Protein AF-A0A8S3K5Y3-F1 (afdb_monomer_lite)

Foldseek 3Di:
DVVVCQQAPAKDDAPLVVVPDPDIHGNNCRVVCCVVPPSVVCCVPVVVVVVVVVVVVVVVVVVVVVVVVVVVVVVVVVVVVVVVVVVVVVVVVVVVVVVVVVVVVVVVVVVVVVVVVVVVVVVVVVVVVVVVVVVVVVVVVVVVVVVVVVVVD

Organism: NCBI:txid392030

Sequence (153 aa):
DFKQHVATACPAACLAADIMCPWTGTRGQLDNHLANCSYQNLRPILVPLITERQQLKKQVSQRIAELNQSKEETMQLKNEIEQNKIRTENSRRHFKEREMQNKTQIDQYLNKYRKFEEQLKREQNQNDQRHNEIDHLKDQKKELLAQMDKCKK

pLDDT: mean 94.14, std 6.61, range [53.5, 98.5]

Structure (mmCIF, N/CA/C/O backbone):
data_AF-A0A8S3K5Y3-F1
#
_entry.id   AF-A0A8S3K5Y3-F1
#
loop_
_atom_site.group_PDB
_atom_site.id
_atom_site.type_symbol
_atom_site.label_atom_id
_atom_site.label_alt_id
_atom_site.label_comp_id
_atom_site.label_asym_id
_atom_site.label_entity_id
_atom_site.label_seq_id
_atom_site.pdbx_PDB_ins_code
_atom_site.Cartn_x
_atom_site.Cartn_y
_atom_site.Cartn_z
_atom_site.occupancy
_atom_site.B_iso_or_equiv
_atom_site.auth_seq_id
_atom_site.auth_comp_id
_atom_site.auth_asym_id
_atom_site.auth_atom_id
_atom_site.pdbx_PDB_model_num
ATOM 1 N N . ASP A 1 1 ? -61.880 -20.446 49.464 1.00 75.44 1 ASP A N 1
ATOM 2 C CA . ASP A 1 1 ? -62.079 -19.003 49.235 1.00 75.44 1 ASP A CA 1
ATOM 3 C C . ASP A 1 1 ? -60.782 -18.398 48.703 1.00 75.44 1 ASP A C 1
ATOM 5 O O . ASP A 1 1 ? -59.733 -18.565 49.317 1.00 75.44 1 ASP A O 1
ATOM 9 N N . PHE A 1 2 ? -60.837 -17.757 47.535 1.00 76.00 2 PHE A N 1
ATOM 10 C CA . PHE A 1 2 ? -59.681 -17.155 46.865 1.00 76.00 2 PHE A CA 1
ATOM 11 C C . PHE A 1 2 ? -59.069 -16.001 47.677 1.00 76.00 2 PHE A C 1
ATOM 13 O O . PHE A 1 2 ? -57.849 -15.856 47.719 1.00 76.00 2 PHE A O 1
ATOM 20 N N . LYS A 1 3 ? -59.891 -15.225 48.399 1.00 77.62 3 LYS A N 1
ATOM 21 C CA . LYS A 1 3 ? -59.405 -14.106 49.226 1.00 77.62 3 LYS A CA 1
ATOM 22 C C . LYS A 1 3 ? -58.507 -14.580 50.366 1.00 77.62 3 LYS A C 1
ATOM 24 O O . LYS A 1 3 ? -57.506 -13.940 50.677 1.00 77.62 3 LYS A O 1
ATOM 29 N N . GLN A 1 4 ? -58.833 -15.732 50.945 1.00 76.19 4 GLN A N 1
ATOM 30 C CA . GLN A 1 4 ? -58.056 -16.321 52.028 1.00 76.19 4 GLN A CA 1
ATOM 31 C C . GLN A 1 4 ? -56.704 -16.852 51.531 1.00 76.19 4 GLN A C 1
ATOM 33 O O . GLN A 1 4 ? -55.689 -16.619 52.177 1.00 76.19 4 GLN A O 1
ATOM 38 N N . HIS A 1 5 ? -56.663 -17.460 50.338 1.00 80.75 5 HIS A N 1
ATOM 39 C CA . HIS A 1 5 ? -55.412 -17.892 49.704 1.00 80.75 5 HIS A CA 1
ATOM 40 C C . HIS A 1 5 ? -54.460 -16.717 49.431 1.00 80.75 5 HIS A C 1
ATOM 42 O O . HIS A 1 5 ? -53.276 -16.796 49.763 1.00 80.75 5 HIS A O 1
ATOM 48 N N . VAL A 1 6 ? -54.972 -15.610 48.878 1.00 77.75 6 VAL A N 1
ATOM 49 C CA . VAL A 1 6 ? -54.167 -14.402 48.629 1.00 77.75 6 VAL A CA 1
ATOM 50 C C . VAL A 1 6 ? -53.551 -13.878 49.926 1.00 77.75 6 VAL A C 1
ATOM 52 O O . VAL A 1 6 ? -52.385 -13.505 49.935 1.00 77.75 6 VAL A O 1
ATOM 55 N N . ALA A 1 7 ? -54.292 -13.892 51.034 1.00 73.50 7 ALA A N 1
ATOM 56 C CA . ALA A 1 7 ? -53.801 -13.363 52.301 1.00 73.50 7 ALA A CA 1
ATOM 57 C C . ALA A 1 7 ? -52.738 -14.251 52.976 1.00 73.50 7 ALA A C 1
ATOM 59 O O . ALA A 1 7 ? -51.780 -13.712 53.529 1.00 73.50 7 ALA A O 1
ATOM 60 N N . THR A 1 8 ? -52.883 -15.582 52.943 1.00 78.81 8 THR A N 1
ATOM 61 C CA . THR A 1 8 ? -52.105 -16.485 53.818 1.00 78.81 8 THR A CA 1
ATOM 62 C C . THR A 1 8 ? -51.188 -17.471 53.103 1.00 78.81 8 THR A C 1
ATOM 64 O O . THR A 1 8 ? -50.314 -18.043 53.747 1.00 78.81 8 THR A O 1
ATOM 67 N N . ALA A 1 9 ? -51.363 -17.684 51.799 1.00 81.38 9 ALA A N 1
ATOM 68 C CA . ALA A 1 9 ? -50.629 -18.708 51.053 1.00 81.38 9 ALA A CA 1
ATOM 69 C C . ALA A 1 9 ? -49.950 -18.176 49.786 1.00 81.38 9 ALA A C 1
ATOM 71 O O . ALA A 1 9 ? -49.050 -18.832 49.269 1.00 81.38 9 ALA A O 1
ATOM 72 N N . CYS A 1 10 ? -50.343 -16.999 49.288 1.00 87.75 10 CYS A N 1
ATOM 73 C CA . CYS A 1 10 ? -49.719 -16.409 48.110 1.00 87.75 10 CYS A CA 1
ATOM 74 C C . CYS A 1 10 ? -48.313 -15.886 48.455 1.00 87.75 10 CYS A C 1
ATOM 76 O O . CYS A 1 10 ? -48.206 -14.942 49.250 1.00 87.75 10 CYS A O 1
ATOM 78 N N . PRO A 1 11 ? -47.243 -16.452 47.867 1.00 89.75 11 PRO A N 1
ATOM 79 C CA . PRO A 1 11 ? -45.886 -15.981 48.096 1.00 89.75 11 PRO A CA 1
ATOM 80 C C . PRO A 1 11 ? -45.698 -14.575 47.519 1.00 89.75 11 PRO A C 1
ATOM 82 O O . PRO A 1 11 ? -46.222 -14.239 46.456 1.00 89.75 11 PRO A O 1
ATOM 85 N N . ALA A 1 12 ? -44.942 -13.750 48.233 1.00 90.81 12 ALA A N 1
ATOM 86 C CA . ALA A 1 12 ? -44.602 -12.389 47.864 1.00 90.81 12 ALA A CA 1
ATOM 87 C C . ALA A 1 12 ? -43.140 -12.092 48.224 1.00 90.81 12 ALA A C 1
ATOM 89 O O . ALA A 1 12 ? -42.636 -12.515 49.267 1.00 90.81 12 ALA A O 1
ATOM 90 N N . ALA A 1 13 ? -42.471 -11.331 47.362 1.00 92.56 13 ALA A N 1
ATOM 91 C CA . ALA A 1 13 ? -41.137 -10.796 47.607 1.00 92.56 13 ALA A CA 1
ATOM 92 C C . ALA A 1 13 ? -41.219 -9.293 47.888 1.00 92.56 13 ALA A C 1
ATOM 94 O O . ALA A 1 13 ? -42.158 -8.614 47.461 1.00 92.56 13 ALA A O 1
ATOM 95 N N . CYS A 1 14 ? -40.225 -8.767 48.600 1.00 93.81 14 CYS A N 1
ATOM 96 C CA . CYS A 1 14 ? -40.120 -7.330 48.801 1.00 93.81 14 CYS A CA 1
ATOM 97 C C . CYS A 1 14 ? -39.875 -6.608 47.467 1.00 93.81 14 CYS A C 1
ATOM 99 O O . CYS A 1 14 ? -39.123 -7.071 46.613 1.00 93.81 14 CYS A O 1
ATOM 101 N N . LEU A 1 15 ? -40.449 -5.414 47.322 1.00 90.56 15 LEU A N 1
ATOM 102 C CA . LEU A 1 15 ? -40.202 -4.531 46.179 1.00 90.56 15 LEU A CA 1
ATOM 103 C C . LEU A 1 15 ? -38.734 -4.079 46.062 1.00 90.56 15 LEU A C 1
ATOM 105 O O . LEU A 1 15 ? -38.305 -3.710 44.976 1.00 90.56 15 LEU A O 1
ATOM 109 N N . ALA A 1 16 ? -37.976 -4.115 47.164 1.00 92.88 16 ALA A N 1
ATOM 110 C CA . ALA A 1 16 ? -36.542 -3.831 47.207 1.00 92.88 16 ALA A CA 1
ATOM 111 C C . ALA A 1 16 ? -35.668 -5.094 47.029 1.00 92.88 16 ALA A C 1
ATOM 113 O O . ALA A 1 16 ? -34.485 -5.094 47.373 1.00 92.88 16 ALA A O 1
ATOM 114 N N . ALA A 1 17 ? -36.232 -6.201 46.530 1.00 91.75 17 ALA A N 1
ATOM 115 C CA . ALA A 1 17 ? -35.464 -7.409 46.212 1.00 91.75 17 ALA A CA 1
ATOM 116 C C . ALA A 1 17 ? -34.405 -7.161 45.117 1.00 91.75 17 ALA A C 1
ATOM 118 O O . ALA A 1 17 ? -33.361 -7.807 45.115 1.00 91.75 17 ALA A O 1
ATOM 119 N N . ASP A 1 18 ? -34.625 -6.182 44.234 1.00 89.00 18 ASP A N 1
ATOM 120 C CA . ASP A 1 18 ? -33.677 -5.737 43.202 1.00 8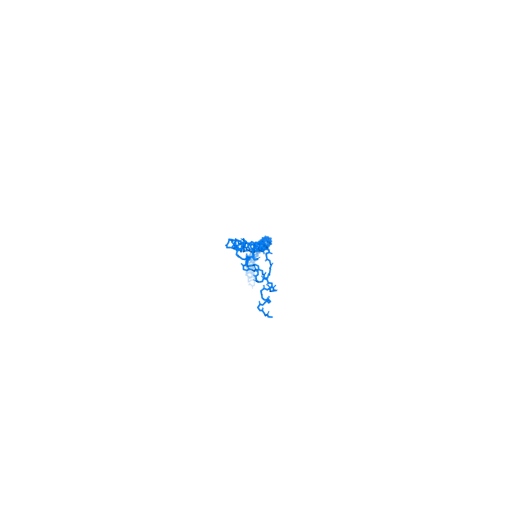9.00 18 ASP A CA 1
ATOM 121 C C . ASP A 1 18 ? -32.381 -5.138 43.773 1.00 89.00 18 ASP A C 1
ATOM 123 O O . ASP A 1 18 ? -31.330 -5.191 43.133 1.00 89.00 18 ASP A O 1
ATOM 127 N N . ILE A 1 19 ? -32.442 -4.623 45.001 1.00 92.00 19 ILE A N 1
ATOM 128 C CA . ILE A 1 19 ? -31.283 -4.182 45.784 1.00 92.00 19 ILE A CA 1
ATOM 129 C C . ILE A 1 19 ? -30.953 -5.153 46.926 1.00 92.00 19 ILE A C 1
ATOM 131 O O . ILE A 1 19 ? -30.359 -4.760 47.929 1.00 92.00 19 ILE A O 1
ATOM 135 N N . MET A 1 20 ? -31.299 -6.432 46.749 1.00 90.38 20 MET A N 1
ATOM 136 C CA . MET A 1 20 ? -30.934 -7.549 47.626 1.00 90.38 20 MET A CA 1
ATOM 137 C C . MET A 1 20 ? -31.620 -7.549 49.001 1.00 90.38 20 MET A C 1
ATOM 139 O O . MET A 1 20 ? -31.049 -8.048 49.972 1.00 90.38 20 MET A O 1
ATOM 143 N N . CYS A 1 21 ? -32.847 -7.028 49.114 1.00 94.31 21 CYS A N 1
ATOM 144 C CA . CYS A 1 21 ? -33.651 -7.274 50.312 1.00 94.31 21 CYS A CA 1
ATOM 145 C C . CYS A 1 21 ? -33.912 -8.789 50.462 1.00 94.31 21 CYS A C 1
ATOM 147 O O . CYS A 1 21 ? -34.496 -9.384 49.555 1.00 94.31 21 CYS A O 1
ATOM 149 N N . PRO A 1 22 ? -33.532 -9.424 51.588 1.00 93.94 22 PRO A N 1
ATOM 150 C CA . PRO A 1 22 ? -33.663 -10.872 51.755 1.00 93.94 22 PRO A CA 1
ATOM 151 C C . PRO A 1 22 ? -35.085 -11.312 52.132 1.00 93.94 22 PRO A C 1
ATOM 153 O O . PRO A 1 22 ? -35.328 -12.502 52.311 1.00 93.94 22 PRO A O 1
ATOM 156 N N . TRP A 1 23 ? -36.020 -10.374 52.320 1.00 95.69 23 TRP A N 1
ATOM 157 C CA . TRP A 1 23 ? -37.359 -10.699 52.797 1.00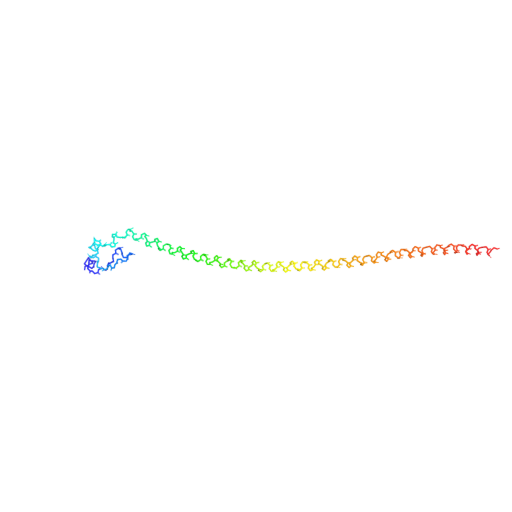 95.69 23 TRP A CA 1
ATOM 158 C C . TRP A 1 23 ? -38.191 -11.400 51.722 1.00 95.69 23 TRP A C 1
ATOM 160 O O . TRP A 1 23 ? -38.399 -10.887 50.618 1.00 95.69 23 TRP A O 1
ATOM 170 N N . THR A 1 24 ? -38.738 -12.546 52.109 1.00 92.69 24 THR A N 1
ATOM 171 C CA . THR A 1 24 ? -39.738 -13.315 51.372 1.00 92.69 24 THR A CA 1
ATOM 172 C C . THR A 1 24 ? -40.823 -13.738 52.351 1.00 92.69 24 THR A C 1
ATOM 174 O O . THR A 1 24 ? -40.508 -14.160 53.465 1.00 92.69 24 THR A O 1
ATOM 177 N N . GLY A 1 25 ? -42.089 -13.658 51.959 1.00 91.56 25 GLY A N 1
ATOM 178 C CA . GLY A 1 25 ? -43.199 -13.999 52.845 1.00 91.56 25 GLY A CA 1
ATOM 179 C C . GLY A 1 25 ? -44.509 -14.158 52.092 1.00 91.56 25 GLY A C 1
ATOM 180 O O . GLY A 1 25 ? -44.520 -14.408 50.890 1.00 91.56 25 GLY A O 1
ATOM 181 N N . THR A 1 26 ? -45.626 -14.016 52.797 1.00 92.69 26 THR A N 1
ATOM 182 C CA . THR A 1 26 ? -46.963 -14.045 52.184 1.00 92.69 26 THR A CA 1
ATOM 183 C C . THR A 1 26 ? -47.424 -12.636 51.814 1.00 92.69 26 THR A C 1
ATOM 185 O O . THR A 1 26 ? -46.983 -11.649 52.412 1.00 92.69 26 THR A O 1
ATOM 188 N N . ARG A 1 27 ? -48.345 -12.504 50.852 1.00 91.19 27 ARG A N 1
ATOM 189 C CA . ARG A 1 27 ? -48.863 -11.186 50.443 1.00 91.19 27 ARG A CA 1
ATOM 190 C C . ARG A 1 27 ? -49.511 -10.413 51.598 1.00 91.19 27 ARG A C 1
ATOM 192 O O . ARG A 1 27 ? -49.355 -9.194 51.630 1.00 91.19 27 ARG A O 1
ATOM 199 N N . GLY A 1 28 ? -50.164 -11.093 52.547 1.00 87.69 28 GLY A N 1
ATOM 200 C CA . GLY A 1 28 ? -50.744 -10.466 53.742 1.00 87.69 28 GLY A CA 1
ATOM 201 C C . GLY A 1 28 ? -49.711 -9.891 54.722 1.00 87.69 28 GLY A C 1
ATOM 202 O O . GLY A 1 28 ? -50.024 -8.965 55.461 1.00 87.69 28 GLY A O 1
ATOM 203 N N . GLN A 1 29 ? -48.467 -10.384 54.705 1.00 90.81 29 GLN A N 1
ATOM 204 C CA . GLN A 1 29 ? -47.364 -9.869 55.532 1.00 90.81 29 GLN A CA 1
ATOM 205 C C . GLN A 1 29 ? -46.547 -8.770 54.834 1.00 90.81 29 GLN A C 1
ATOM 207 O O . GLN A 1 29 ? -45.775 -8.070 55.494 1.00 90.81 29 GLN A O 1
ATOM 212 N N . LEU A 1 30 ? -46.700 -8.614 53.513 1.00 91.25 30 LEU A N 1
ATOM 213 C CA . LEU A 1 30 ? -45.884 -7.702 52.708 1.00 91.25 30 LEU A CA 1
ATOM 214 C C . LEU A 1 30 ? -46.067 -6.239 53.124 1.00 91.25 30 LEU A C 1
ATOM 216 O O . LEU A 1 30 ? -45.075 -5.529 53.233 1.00 91.25 30 LEU A O 1
ATOM 220 N N . ASP A 1 31 ? -47.290 -5.788 53.403 1.00 90.94 31 ASP A N 1
ATOM 221 C CA . ASP A 1 31 ? -47.531 -4.371 53.714 1.00 90.94 31 ASP A CA 1
ATOM 222 C C . ASP A 1 31 ? -46.884 -3.970 55.056 1.00 90.94 31 ASP A C 1
ATOM 224 O O . ASP A 1 31 ? -46.252 -2.918 55.154 1.00 90.94 31 ASP A O 1
ATOM 228 N N . ASN A 1 32 ? -46.925 -4.859 56.059 1.00 92.19 32 ASN A N 1
ATOM 229 C CA . ASN A 1 32 ? -46.221 -4.665 57.333 1.00 92.19 32 ASN A CA 1
ATOM 230 C C . ASN A 1 32 ? -44.692 -4.672 57.163 1.00 92.19 32 ASN A C 1
ATOM 232 O O . ASN A 1 32 ? -43.979 -3.914 57.824 1.00 92.19 32 ASN A O 1
ATOM 236 N N . HIS A 1 33 ? -44.175 -5.518 56.267 1.00 94.25 33 HIS A N 1
ATOM 237 C CA . HIS A 1 33 ? -42.758 -5.495 55.924 1.00 94.25 33 HIS A CA 1
ATOM 238 C C . HIS A 1 33 ? -42.373 -4.181 55.236 1.00 94.25 33 HIS A C 1
ATOM 240 O O . HIS A 1 33 ? -41.405 -3.553 55.653 1.00 94.25 33 HIS A O 1
ATOM 246 N N . LEU A 1 34 ? -43.124 -3.744 54.219 1.00 91.25 34 LEU A N 1
ATOM 247 C CA . LEU A 1 34 ? -42.836 -2.528 53.453 1.00 91.25 34 LEU A CA 1
ATOM 248 C C . LEU A 1 34 ? -42.816 -1.277 54.338 1.00 91.25 34 LEU A C 1
ATOM 250 O O . LEU A 1 34 ? -41.948 -0.432 54.138 1.00 91.25 34 LEU A O 1
ATOM 254 N N . ALA A 1 35 ? -43.693 -1.197 55.344 1.00 91.56 35 ALA A N 1
ATOM 255 C CA . ALA A 1 35 ? -43.705 -0.101 56.315 1.00 91.56 35 ALA A CA 1
ATOM 256 C C . ALA A 1 35 ? -42.401 0.016 57.131 1.00 91.56 35 ALA A C 1
ATOM 258 O O . ALA A 1 35 ? -42.044 1.107 57.563 1.00 91.56 35 ALA A O 1
ATOM 259 N N . ASN A 1 36 ? -41.674 -1.093 57.315 1.00 91.88 36 ASN A N 1
ATOM 260 C CA . ASN A 1 36 ? -40.465 -1.172 58.142 1.00 91.88 36 ASN A CA 1
ATOM 261 C C . ASN A 1 36 ? -39.209 -1.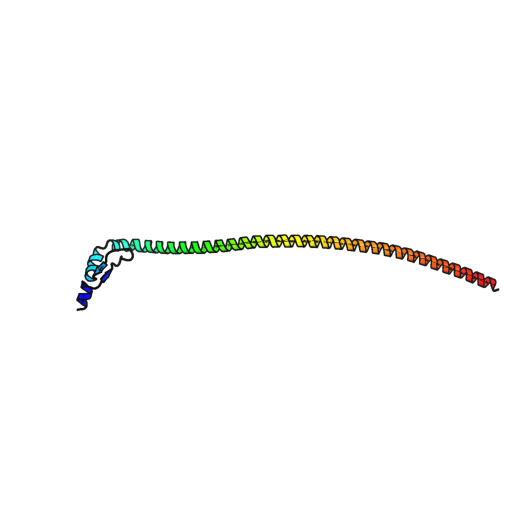575 57.345 1.00 91.88 36 ASN A C 1
ATOM 263 O O . ASN A 1 36 ? -38.162 -1.874 57.921 1.00 91.88 36 ASN A O 1
ATOM 267 N N . CYS A 1 37 ? -39.294 -1.637 56.014 1.00 93.94 37 CYS A N 1
ATOM 268 C CA . CYS A 1 37 ? -38.222 -2.169 55.184 1.00 93.94 37 CYS A CA 1
ATOM 269 C C . CYS A 1 37 ? -37.117 -1.126 54.983 1.00 93.94 37 CYS A C 1
ATOM 271 O O . CYS A 1 37 ? -37.235 -0.230 54.148 1.00 93.94 37 CYS A O 1
ATOM 273 N N . SER A 1 38 ? -35.986 -1.294 55.672 1.00 93.31 38 SER A N 1
ATOM 274 C CA . SER A 1 38 ? -34.817 -0.415 55.516 1.00 93.31 38 SER A CA 1
ATOM 275 C C . SER A 1 38 ? -34.296 -0.359 54.075 1.00 93.31 38 SER A C 1
ATOM 277 O O . SER A 1 38 ? -33.807 0.677 53.634 1.00 93.31 38 SER A O 1
ATOM 279 N N . TYR A 1 39 ? -34.439 -1.449 53.314 1.00 94.00 39 TYR A N 1
ATOM 280 C CA . TYR A 1 39 ? -34.038 -1.488 51.908 1.00 94.00 39 TYR A CA 1
ATOM 281 C C . TYR A 1 39 ? -34.920 -0.586 51.046 1.00 94.00 39 TYR A C 1
ATOM 283 O O . TYR A 1 39 ? -34.395 0.066 50.152 1.00 94.00 39 TYR A O 1
ATOM 291 N N . GLN A 1 40 ? -36.221 -0.458 51.337 1.00 91.25 40 GLN A N 1
ATOM 292 C CA . GLN A 1 40 ? -37.055 0.478 50.581 1.00 91.25 40 GLN A CA 1
ATOM 293 C C . GLN A 1 40 ? -36.638 1.935 50.770 1.00 91.25 40 GLN A C 1
ATOM 295 O O . GLN A 1 40 ? -36.630 2.700 49.810 1.00 91.25 40 GLN A O 1
ATOM 300 N N . ASN A 1 41 ? -36.193 2.296 51.973 1.00 90.38 41 ASN A N 1
ATOM 301 C CA . ASN A 1 41 ? -35.681 3.639 52.244 1.00 90.38 41 ASN A CA 1
ATOM 302 C C . ASN A 1 41 ? -34.371 3.925 51.491 1.00 90.38 41 ASN A C 1
ATOM 304 O O . ASN A 1 41 ? -34.119 5.056 51.084 1.00 90.38 41 ASN A O 1
ATOM 308 N N . LEU A 1 42 ? -33.541 2.900 51.273 1.00 91.56 42 LEU A N 1
ATOM 309 C CA . LEU A 1 42 ? -32.268 3.016 50.552 1.00 91.56 42 LEU A CA 1
ATOM 310 C C . LEU A 1 42 ? -32.418 2.909 49.026 1.00 91.56 42 LEU A C 1
ATOM 312 O O . LEU A 1 42 ? -31.527 3.328 48.282 1.00 91.56 42 LEU A O 1
ATOM 316 N N . ARG A 1 43 ? -33.537 2.363 48.540 1.00 91.44 43 ARG A N 1
ATOM 317 C CA . ARG A 1 43 ? -33.780 2.070 47.121 1.00 91.44 43 ARG A CA 1
ATOM 318 C C . ARG A 1 43 ? -33.610 3.275 46.183 1.00 91.44 43 ARG A C 1
ATOM 320 O O . ARG A 1 43 ? -32.954 3.089 45.156 1.00 91.44 43 ARG A O 1
ATOM 327 N N . PRO A 1 44 ? -34.091 4.495 46.508 1.00 93.06 44 PRO A N 1
ATOM 328 C CA . PRO A 1 44 ? -33.920 5.665 45.640 1.00 93.06 44 PRO A CA 1
ATOM 329 C C . PRO A 1 44 ? -32.456 6.043 45.389 1.00 93.06 44 PRO A C 1
ATOM 331 O O . PRO A 1 44 ? -32.148 6.627 44.357 1.00 93.06 44 PRO A O 1
ATOM 334 N N . ILE A 1 45 ? -31.555 5.694 46.313 1.00 92.94 45 ILE A N 1
ATOM 335 C CA . ILE A 1 45 ? -30.121 5.992 46.216 1.00 92.94 45 ILE A CA 1
ATOM 336 C C . ILE A 1 45 ? -29.376 4.824 45.557 1.00 92.94 45 ILE A C 1
ATOM 338 O O . ILE A 1 45 ? -28.520 5.027 44.698 1.00 92.94 45 ILE A O 1
ATOM 342 N N . LEU A 1 46 ? -29.705 3.584 45.930 1.00 92.94 46 LEU A N 1
ATOM 343 C CA . LEU A 1 46 ? -28.966 2.403 45.478 1.00 92.94 46 LEU A CA 1
ATOM 344 C C . LEU A 1 46 ? -29.301 1.978 44.044 1.00 92.94 46 LEU A C 1
ATOM 346 O O . LEU A 1 46 ? -28.401 1.534 43.331 1.00 92.94 46 LEU A O 1
ATOM 350 N N . VAL A 1 47 ? -30.554 2.113 43.596 1.00 93.81 47 VAL A N 1
ATOM 351 C CA . VAL A 1 47 ? -30.951 1.704 42.235 1.00 93.81 47 VAL A CA 1
ATOM 352 C C . VAL A 1 47 ? -30.190 2.486 41.152 1.00 93.81 47 VAL A C 1
ATOM 354 O O . VAL A 1 47 ? -29.634 1.833 40.260 1.00 93.81 47 VAL A O 1
ATOM 357 N N . PRO A 1 48 ? -30.078 3.832 41.215 1.00 95.19 48 PRO A N 1
ATOM 358 C CA . PRO A 1 48 ? -29.264 4.588 40.264 1.00 95.19 48 PRO A CA 1
ATOM 359 C C . PRO A 1 48 ? -27.801 4.133 40.246 1.00 95.19 48 PRO A C 1
ATOM 361 O O . PRO A 1 48 ? -27.273 3.838 39.177 1.00 95.19 48 PRO A O 1
ATOM 364 N N . LEU A 1 49 ? -27.176 3.969 41.420 1.00 95.12 49 LEU A N 1
ATOM 365 C CA . LEU A 1 49 ? -25.771 3.556 41.535 1.00 95.12 49 LEU A CA 1
ATOM 366 C C . LEU A 1 49 ? -25.521 2.146 40.979 1.00 95.12 49 LEU A C 1
ATOM 368 O O . LEU A 1 49 ? -24.525 1.900 40.297 1.00 95.12 49 LEU A O 1
ATOM 372 N N . ILE A 1 50 ? -26.423 1.197 41.244 1.00 93.75 50 ILE A N 1
ATOM 373 C CA . ILE A 1 50 ? -26.329 -0.167 40.706 1.00 93.75 50 ILE A CA 1
ATOM 374 C C . ILE A 1 50 ? -26.470 -0.151 39.183 1.00 93.75 50 ILE A C 1
ATOM 376 O O . ILE A 1 50 ? -25.714 -0.850 38.500 1.00 93.75 50 ILE A O 1
ATOM 380 N N . THR A 1 51 ? -27.405 0.649 38.669 1.00 94.38 51 THR A N 1
ATOM 381 C CA . THR A 1 51 ? -27.663 0.793 37.232 1.00 94.38 51 THR A CA 1
ATOM 382 C C . THR A 1 51 ? -26.462 1.412 36.524 1.00 94.38 51 THR A C 1
ATOM 384 O O . THR A 1 51 ? -25.966 0.841 35.553 1.00 94.38 51 THR A O 1
ATOM 387 N N . GLU A 1 52 ? -25.931 2.516 37.048 1.00 96.88 52 GLU A N 1
ATOM 388 C CA . GLU A 1 52 ? -24.741 3.180 36.514 1.00 96.88 52 GLU A CA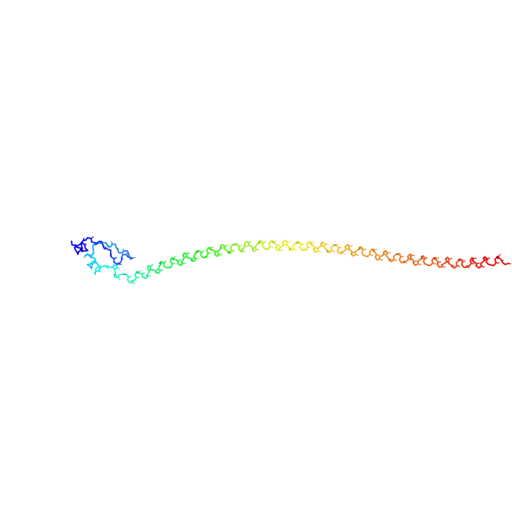 1
ATOM 389 C C . GLU A 1 52 ? -23.535 2.237 36.530 1.00 96.88 52 GLU A C 1
ATOM 391 O O . GLU A 1 52 ? -22.874 2.048 35.511 1.00 96.88 52 GLU A O 1
ATOM 396 N N . ARG A 1 53 ? -23.296 1.529 37.639 1.00 96.38 53 ARG A N 1
ATOM 397 C CA . ARG A 1 53 ? -22.225 0.526 37.726 1.00 96.38 53 ARG A CA 1
ATOM 398 C C . ARG A 1 53 ? -22.368 -0.563 36.658 1.00 96.38 53 ARG A C 1
ATOM 400 O O . ARG A 1 53 ? -21.368 -1.008 36.096 1.00 96.38 53 ARG A O 1
ATOM 407 N N . GLN A 1 54 ? -23.584 -1.040 36.392 1.00 96.00 54 GLN A N 1
ATOM 408 C CA . GLN A 1 54 ? -23.825 -2.031 35.339 1.00 96.00 54 GLN A CA 1
ATOM 409 C C . GLN A 1 54 ? -23.579 -1.449 33.941 1.00 96.00 54 GLN A C 1
ATOM 411 O O . GLN A 1 54 ? -22.983 -2.128 33.103 1.00 96.00 54 GLN A O 1
ATOM 416 N N . GLN A 1 55 ? -23.986 -0.203 33.694 1.00 97.62 55 GLN A N 1
ATOM 417 C CA . GLN A 1 55 ? -23.713 0.497 32.438 1.00 97.62 55 GLN A CA 1
ATOM 418 C C . GLN A 1 55 ? -22.211 0.709 32.230 1.00 97.62 55 GLN A C 1
ATOM 420 O O . GLN A 1 55 ? -21.697 0.359 31.171 1.00 97.62 55 GLN A O 1
ATOM 425 N N . LEU A 1 56 ? -21.489 1.180 33.248 1.00 98.25 56 LEU A N 1
ATOM 426 C CA . LEU A 1 56 ? -20.038 1.355 33.206 1.00 98.25 56 LEU A CA 1
ATOM 427 C C . LEU A 1 56 ? -19.319 0.030 32.938 1.00 98.25 56 LEU A C 1
ATOM 429 O O . LEU A 1 56 ? -18.426 -0.019 32.097 1.00 98.25 56 LEU A O 1
ATOM 433 N N . LYS A 1 57 ? -19.744 -1.073 33.570 1.00 98.06 57 LYS A N 1
ATOM 434 C CA . LYS A 1 57 ? -19.193 -2.408 33.276 1.00 98.06 57 LYS A CA 1
ATOM 435 C C . LYS A 1 57 ? -19.372 -2.796 31.807 1.00 98.06 57 LYS A C 1
ATOM 437 O O . LYS A 1 57 ? -18.424 -3.286 31.197 1.00 98.06 57 LYS A O 1
ATOM 442 N N . LYS A 1 58 ? -20.556 -2.551 31.235 1.00 97.94 58 LYS A N 1
ATOM 443 C CA . LYS A 1 58 ? -20.815 -2.806 29.810 1.00 97.94 58 LYS A CA 1
ATOM 444 C C . LYS A 1 58 ? -19.927 -1.934 28.920 1.00 97.94 58 LYS A C 1
ATOM 446 O O . LYS A 1 58 ? -19.263 -2.467 28.036 1.00 97.94 58 LYS A O 1
ATOM 451 N N . GLN A 1 59 ? -19.834 -0.635 29.202 1.00 98.31 59 GLN A N 1
ATOM 452 C CA . GLN A 1 59 ? -18.988 0.289 28.439 1.00 98.31 59 GLN A CA 1
ATOM 453 C C . GLN A 1 59 ? -17.508 -0.107 28.481 1.00 98.31 59 GLN A C 1
ATOM 455 O O . GLN A 1 59 ? -16.846 -0.104 27.447 1.00 98.31 59 GLN A O 1
ATOM 460 N N . VAL A 1 60 ? -16.989 -0.495 29.650 1.00 98.38 60 VAL A N 1
ATOM 461 C CA . VAL A 1 60 ? -15.608 -0.979 29.787 1.00 98.38 60 VAL A CA 1
ATOM 462 C C . VAL A 1 60 ? -15.401 -2.245 28.961 1.00 98.38 60 VAL A C 1
ATOM 464 O O . VAL A 1 60 ? -14.438 -2.314 28.204 1.00 98.38 60 VAL A O 1
ATOM 467 N N . SER A 1 61 ? -16.311 -3.221 29.045 1.00 98.06 61 SER A N 1
ATOM 468 C CA . SER A 1 61 ? -16.188 -4.454 28.256 1.00 98.06 61 SER A CA 1
ATOM 469 C C . SER A 1 61 ? -16.199 -4.193 26.748 1.00 98.06 61 SER A C 1
ATOM 471 O O . SER A 1 61 ? -15.399 -4.776 26.020 1.00 98.06 61 SER A O 1
ATOM 473 N N . GLN A 1 62 ? -17.039 -3.260 26.294 1.00 98.31 62 GLN A N 1
ATOM 474 C CA . GLN A 1 62 ? -17.116 -2.871 24.893 1.00 98.31 62 GLN A CA 1
ATOM 475 C C . GLN A 1 62 ? -15.832 -2.169 24.437 1.00 98.31 62 GLN A C 1
ATOM 477 O O . GLN A 1 62 ? -15.242 -2.568 23.438 1.00 98.31 62 GLN A O 1
ATOM 482 N N . ARG A 1 63 ? -15.334 -1.194 25.208 1.00 98.19 63 ARG A N 1
ATOM 483 C CA . ARG A 1 63 ? -14.082 -0.492 24.882 1.00 98.19 63 ARG A CA 1
ATOM 484 C C . ARG A 1 63 ? -12.873 -1.424 24.856 1.00 98.19 63 ARG A C 1
ATOM 486 O O . ARG A 1 63 ? -11.981 -1.231 24.041 1.00 98.19 63 ARG A O 1
ATOM 493 N N . ILE A 1 64 ? -12.828 -2.432 25.730 1.00 98.44 64 ILE A N 1
ATOM 494 C CA . ILE A 1 64 ? -11.772 -3.455 25.706 1.00 98.44 64 ILE A CA 1
ATOM 495 C C . ILE A 1 64 ? -11.829 -4.254 24.398 1.00 98.44 64 ILE A C 1
ATOM 497 O O . ILE A 1 64 ? -10.786 -4.502 23.796 1.00 98.44 64 ILE A O 1
ATOM 501 N N . ALA A 1 65 ? -13.025 -4.639 23.946 1.00 98.19 65 ALA A N 1
ATOM 502 C CA . ALA A 1 65 ? -13.194 -5.351 22.682 1.00 98.19 65 ALA A CA 1
ATOM 503 C C . ALA A 1 65 ? -12.754 -4.493 21.483 1.00 98.19 65 ALA A C 1
ATOM 505 O O . ALA A 1 65 ? -11.954 -4.952 20.670 1.00 98.19 65 ALA A O 1
ATOM 506 N N . GLU A 1 66 ? -13.190 -3.232 21.430 1.00 98.31 66 GLU A N 1
ATOM 507 C CA . GLU A 1 66 ? -12.795 -2.268 20.391 1.00 98.31 66 GLU A CA 1
ATOM 508 C C . GLU A 1 66 ? -11.275 -2.038 20.374 1.00 98.31 66 GLU A C 1
ATOM 510 O O . GLU A 1 66 ? -10.651 -2.022 19.314 1.00 98.31 66 GLU A O 1
ATOM 515 N N . LEU A 1 67 ? -10.646 -1.918 21.549 1.00 98.31 67 LEU A N 1
ATOM 516 C CA . LEU A 1 67 ? -9.199 -1.732 21.664 1.00 98.31 67 LEU A CA 1
ATOM 517 C C . LEU A 1 67 ? -8.418 -2.967 21.205 1.00 98.31 67 LEU A C 1
ATOM 519 O O . LEU A 1 67 ? -7.383 -2.830 20.553 1.00 98.31 67 LEU A O 1
ATOM 523 N N . ASN A 1 68 ? -8.909 -4.169 21.512 1.00 98.12 68 ASN A N 1
ATOM 524 C CA . ASN A 1 68 ? -8.297 -5.408 21.037 1.00 98.12 68 ASN A CA 1
ATOM 525 C C . ASN A 1 68 ? -8.401 -5.539 19.515 1.00 98.12 68 ASN A C 1
ATOM 527 O O . ASN A 1 68 ? -7.400 -5.858 18.876 1.00 98.12 68 ASN A O 1
ATOM 531 N N . GLN A 1 69 ? -9.563 -5.221 18.940 1.00 98.25 69 GLN A N 1
ATOM 532 C CA . GLN A 1 69 ? -9.750 -5.212 17.492 1.00 98.25 69 GLN A CA 1
ATOM 533 C C . GLN A 1 69 ? -8.812 -4.199 16.818 1.00 98.25 69 GLN A C 1
ATOM 535 O O . GLN A 1 69 ? -8.050 -4.554 15.922 1.00 98.25 69 GLN A O 1
ATOM 540 N N . SER A 1 70 ? -8.785 -2.957 17.308 1.00 98.00 70 SER A N 1
ATOM 541 C CA . SER A 1 70 ? -7.909 -1.909 16.771 1.00 98.00 70 SER A CA 1
ATOM 542 C C . SER A 1 70 ? -6.422 -2.281 16.869 1.00 98.00 70 SER A C 1
ATOM 544 O O . SER A 1 70 ? -5.628 -1.992 15.967 1.00 98.00 70 SER A O 1
ATOM 546 N N . LYS A 1 71 ? -6.022 -2.966 17.947 1.00 98.25 71 LYS A N 1
ATOM 547 C CA . LYS A 1 71 ? -4.657 -3.479 18.114 1.00 98.25 71 LYS A CA 1
ATOM 548 C C . LYS A 1 71 ? -4.313 -4.535 17.064 1.00 98.25 71 LYS A C 1
ATOM 550 O O . LYS A 1 71 ? -3.193 -4.524 16.551 1.00 98.25 71 LYS A O 1
ATOM 555 N N . GLU A 1 72 ? -5.241 -5.433 16.759 1.00 98.06 72 GLU A N 1
ATOM 556 C CA . GLU A 1 72 ? -5.053 -6.477 15.753 1.00 98.06 72 GLU A CA 1
ATOM 557 C C . GLU A 1 72 ? -4.946 -5.884 14.343 1.00 98.06 72 GLU A C 1
ATOM 559 O O . GLU A 1 72 ? -3.986 -6.181 13.630 1.00 98.06 72 GLU A O 1
ATOM 564 N N . GLU A 1 73 ? -5.825 -4.944 13.993 1.00 98.00 73 GLU A N 1
ATOM 565 C CA . GLU A 1 73 ? -5.757 -4.179 12.739 1.00 98.00 73 GLU A CA 1
ATOM 566 C C . GLU A 1 73 ? -4.422 -3.425 12.610 1.00 98.00 73 GLU A C 1
ATOM 568 O O . GLU A 1 73 ? -3.742 -3.493 11.586 1.00 98.00 73 GLU A O 1
ATOM 573 N N . THR A 1 74 ? -3.970 -2.771 13.685 1.00 97.88 74 THR A N 1
ATOM 574 C CA . THR A 1 74 ? -2.671 -2.077 13.709 1.00 97.88 74 THR A CA 1
ATOM 575 C C . THR A 1 74 ? -1.502 -3.041 13.486 1.00 97.88 74 THR A C 1
ATOM 577 O O . THR A 1 74 ? -0.514 -2.688 12.839 1.00 97.88 74 THR A O 1
ATOM 580 N N . MET A 1 75 ? -1.579 -4.258 14.028 1.00 98.12 75 MET A N 1
ATOM 581 C CA . MET A 1 75 ? -0.550 -5.280 13.835 1.00 98.12 75 MET A CA 1
ATOM 582 C C . MET A 1 75 ? -0.513 -5.770 12.382 1.00 98.12 75 MET A C 1
ATOM 584 O O . MET A 1 75 ? 0.574 -5.910 11.819 1.00 98.12 75 MET A O 1
ATOM 588 N N . GLN A 1 76 ? -1.677 -5.967 11.761 1.00 98.12 76 GLN A N 1
ATOM 589 C CA . GLN A 1 76 ? -1.784 -6.335 10.347 1.00 98.12 76 GLN A CA 1
ATOM 590 C C . GLN A 1 76 ? -1.198 -5.245 9.445 1.00 98.12 76 GLN A C 1
ATOM 592 O O . GLN A 1 76 ? -0.311 -5.531 8.642 1.00 98.12 76 GLN A O 1
ATOM 597 N N . LEU A 1 77 ? -1.582 -3.983 9.659 1.00 98.31 77 LEU A N 1
ATOM 598 C CA . LEU A 1 77 ? -1.053 -2.848 8.898 1.00 98.31 77 LEU A CA 1
ATOM 599 C C . LEU A 1 77 ? 0.470 -2.715 9.030 1.00 98.31 77 LEU A C 1
ATOM 601 O O . LEU A 1 77 ? 1.160 -2.450 8.048 1.00 98.31 77 LEU A O 1
ATOM 605 N N . LYS A 1 78 ? 1.028 -2.939 10.226 1.00 98.19 78 LYS A N 1
ATOM 606 C CA . LYS A 1 78 ? 2.489 -2.943 10.422 1.00 98.19 78 LYS A CA 1
ATOM 607 C C . LYS A 1 78 ? 3.180 -4.027 9.598 1.00 98.19 78 LYS A C 1
ATOM 609 O O . LYS A 1 78 ? 4.211 -3.750 8.986 1.00 98.19 78 LYS A O 1
ATOM 614 N N . ASN A 1 79 ? 2.613 -5.230 9.555 1.00 98.06 79 ASN A N 1
ATOM 615 C CA . ASN A 1 79 ? 3.157 -6.320 8.750 1.00 98.06 79 ASN A CA 1
ATOM 616 C C . ASN A 1 79 ? 3.085 -6.002 7.249 1.00 98.06 79 ASN A C 1
ATOM 618 O O . ASN A 1 79 ? 4.052 -6.240 6.526 1.00 98.06 79 ASN A O 1
ATOM 622 N N . GLU A 1 80 ? 1.981 -5.421 6.778 1.00 98.38 80 GLU A N 1
ATOM 623 C CA . GLU A 1 80 ? 1.832 -5.005 5.379 1.00 98.38 80 GLU A CA 1
ATOM 624 C C . GLU A 1 80 ? 2.836 -3.920 4.979 1.00 98.38 80 GLU A C 1
ATOM 626 O O . GLU A 1 80 ? 3.428 -3.995 3.900 1.00 98.38 80 GLU A O 1
ATOM 631 N N . ILE A 1 81 ? 3.072 -2.931 5.848 1.00 98.31 81 ILE A N 1
ATOM 632 C CA . ILE A 1 81 ? 4.077 -1.885 5.620 1.00 98.31 81 ILE A CA 1
ATOM 633 C C . ILE A 1 81 ? 5.468 -2.504 5.452 1.00 98.31 81 ILE A C 1
ATOM 635 O O . ILE A 1 81 ? 6.186 -2.138 4.518 1.00 98.31 81 ILE A O 1
ATOM 639 N N . GLU A 1 82 ? 5.839 -3.464 6.300 1.00 97.88 82 GLU A N 1
ATOM 640 C CA . GLU A 1 82 ? 7.148 -4.118 6.217 1.00 97.88 82 GLU A CA 1
ATOM 641 C C . GLU A 1 82 ? 7.297 -4.930 4.921 1.00 97.88 82 GLU A C 1
ATOM 643 O O . GLU A 1 82 ? 8.299 -4.813 4.212 1.00 97.88 82 GLU A O 1
ATOM 648 N N . GLN A 1 83 ? 6.264 -5.681 4.531 1.00 97.88 83 GLN A N 1
ATOM 649 C CA . GLN A 1 83 ? 6.262 -6.421 3.265 1.00 97.88 83 GLN A CA 1
ATOM 650 C C . GLN A 1 83 ? 6.364 -5.487 2.051 1.00 97.88 83 GLN A C 1
ATOM 652 O O . GLN A 1 83 ? 7.133 -5.737 1.117 1.00 97.88 83 GLN A O 1
ATOM 657 N N . ASN A 1 84 ? 5.629 -4.374 2.067 1.00 98.06 84 ASN A N 1
ATOM 658 C CA . ASN A 1 84 ? 5.673 -3.381 0.998 1.00 98.06 84 ASN A CA 1
ATOM 659 C C . ASN A 1 84 ? 7.032 -2.686 0.906 1.00 98.06 84 ASN A C 1
ATOM 661 O O . ASN A 1 84 ? 7.504 -2.408 -0.202 1.00 98.06 84 ASN A O 1
ATOM 665 N N . LYS A 1 85 ? 7.697 -2.453 2.040 1.00 98.31 85 LYS A N 1
ATOM 666 C CA . LYS A 1 85 ? 9.060 -1.922 2.075 1.00 98.31 85 LYS A CA 1
ATOM 667 C C . LYS A 1 85 ? 10.033 -2.870 1.373 1.00 98.31 85 LYS A C 1
ATOM 669 O O . LYS A 1 85 ? 10.714 -2.444 0.439 1.00 98.31 85 LYS A O 1
ATOM 674 N N . ILE A 1 86 ? 10.012 -4.158 1.722 1.00 97.94 86 ILE A N 1
ATOM 675 C CA . ILE A 1 86 ? 10.846 -5.190 1.081 1.00 97.94 86 ILE A CA 1
ATOM 676 C C . ILE A 1 86 ? 10.562 -5.264 -0.427 1.00 97.94 86 ILE A C 1
ATOM 678 O O . ILE A 1 86 ? 11.485 -5.257 -1.247 1.00 97.94 86 ILE A O 1
ATOM 682 N N . ARG A 1 87 ? 9.283 -5.280 -0.829 1.00 97.75 87 ARG A N 1
ATOM 683 C CA . ARG A 1 87 ? 8.885 -5.303 -2.248 1.00 97.75 87 ARG A CA 1
ATOM 684 C C . ARG A 1 87 ? 9.404 -4.079 -3.008 1.00 97.75 87 ARG A C 1
ATOM 686 O O . ARG A 1 87 ? 9.882 -4.215 -4.139 1.00 97.75 87 ARG A O 1
ATOM 693 N N . THR A 1 88 ? 9.329 -2.900 -2.400 1.00 97.44 88 THR A N 1
ATOM 694 C CA . THR A 1 88 ? 9.803 -1.644 -2.999 1.00 97.44 88 THR A CA 1
ATOM 695 C C . THR A 1 88 ? 11.321 -1.644 -3.148 1.00 97.44 88 THR A C 1
ATOM 697 O O . THR A 1 88 ? 11.838 -1.284 -4.206 1.00 97.44 88 THR A O 1
ATOM 700 N N . GLU A 1 89 ? 12.050 -2.105 -2.132 1.00 97.81 89 GLU A N 1
ATOM 701 C CA . GLU A 1 89 ? 13.509 -2.225 -2.173 1.00 97.81 89 GLU A CA 1
ATOM 702 C C . GLU A 1 89 ? 13.979 -3.206 -3.254 1.00 97.81 89 GLU A C 1
ATOM 704 O O . GLU A 1 89 ? 14.880 -2.879 -4.032 1.00 97.81 89 GLU A O 1
ATOM 709 N N . ASN A 1 90 ? 13.326 -4.365 -3.371 1.00 97.81 90 ASN A N 1
ATOM 710 C CA . ASN A 1 90 ? 13.613 -5.339 -4.426 1.00 97.81 90 ASN A CA 1
ATOM 711 C C . ASN A 1 90 ? 13.321 -4.769 -5.820 1.00 97.81 90 ASN A C 1
ATOM 713 O O . ASN A 1 90 ? 14.150 -4.877 -6.723 1.00 97.81 90 ASN A O 1
ATOM 717 N N . SER A 1 91 ? 12.185 -4.088 -5.987 1.00 97.62 91 SER A N 1
ATOM 718 C CA . SER A 1 91 ? 11.831 -3.432 -7.253 1.00 97.62 91 SER A CA 1
ATOM 719 C C . SER A 1 91 ? 12.861 -2.369 -7.640 1.00 97.62 91 SER A C 1
ATOM 721 O O . SER A 1 91 ? 13.289 -2.299 -8.793 1.00 97.62 91 SER A O 1
ATOM 723 N N . ARG A 1 92 ? 13.325 -1.579 -6.664 1.00 98.06 92 ARG A N 1
ATOM 724 C CA . ARG A 1 92 ? 14.376 -0.575 -6.857 1.00 98.06 92 ARG A CA 1
ATOM 725 C C . ARG A 1 92 ? 15.706 -1.213 -7.255 1.00 98.06 92 ARG A C 1
ATOM 727 O O . ARG A 1 92 ? 16.393 -0.670 -8.119 1.00 98.06 92 ARG A O 1
ATOM 734 N N . ARG A 1 93 ? 16.076 -2.346 -6.649 1.00 98.00 93 ARG A N 1
ATOM 735 C CA . ARG A 1 93 ? 17.291 -3.093 -7.007 1.00 98.00 93 ARG A CA 1
ATOM 736 C C . ARG A 1 93 ? 17.227 -3.578 -8.455 1.00 98.00 93 ARG A C 1
ATOM 738 O O . ARG A 1 93 ? 18.121 -3.255 -9.229 1.00 98.00 93 ARG A O 1
ATOM 745 N N . HIS A 1 94 ? 16.132 -4.226 -8.844 1.00 97.75 94 HIS A N 1
ATOM 746 C CA . HIS A 1 94 ? 15.936 -4.694 -10.218 1.00 97.75 94 HIS A CA 1
ATOM 747 C C . HIS A 1 94 ? 15.889 -3.566 -11.247 1.00 97.75 94 HIS A C 1
ATOM 749 O O . HIS A 1 94 ? 16.348 -3.732 -12.377 1.00 97.75 94 HIS A O 1
ATOM 755 N N . PHE A 1 95 ? 15.333 -2.409 -10.882 1.00 98.12 95 PHE A N 1
ATOM 756 C CA . PHE A 1 95 ? 15.365 -1.244 -11.757 1.00 98.12 95 PHE A CA 1
ATOM 757 C C . PHE A 1 95 ? 16.804 -0.778 -12.007 1.00 98.12 95 PHE A C 1
ATOM 759 O O . PHE A 1 95 ? 17.189 -0.616 -13.161 1.00 98.12 95 PHE A O 1
ATOM 766 N N . LYS A 1 96 ? 17.619 -0.654 -10.950 1.00 98.00 96 LYS A N 1
ATOM 767 C CA . LYS A 1 96 ? 19.041 -0.285 -11.069 1.00 98.00 96 LYS A CA 1
ATOM 768 C C . LYS A 1 96 ? 19.853 -1.299 -11.876 1.00 98.00 96 LYS A C 1
ATOM 770 O O . LYS A 1 96 ? 20.704 -0.909 -12.668 1.00 98.00 96 LYS A O 1
ATOM 775 N N . GLU A 1 97 ? 19.599 -2.592 -11.686 1.00 98.06 97 GLU A N 1
ATOM 776 C CA . GLU A 1 97 ? 20.254 -3.655 -12.459 1.00 98.06 97 GLU A CA 1
ATOM 777 C C . GLU A 1 97 ? 19.934 -3.531 -13.952 1.00 98.06 97 GLU A C 1
ATOM 779 O O . GLU A 1 97 ? 20.846 -3.537 -14.778 1.00 98.06 97 GLU A O 1
ATOM 784 N N . ARG A 1 98 ? 18.654 -3.345 -14.302 1.00 98.00 98 ARG A N 1
ATOM 785 C CA . ARG A 1 98 ? 18.245 -3.131 -15.698 1.00 98.00 98 ARG A CA 1
ATOM 786 C C . ARG A 1 98 ? 18.813 -1.848 -16.285 1.00 98.00 98 ARG A C 1
ATOM 788 O O . ARG A 1 98 ? 19.243 -1.848 -17.430 1.00 98.00 98 ARG A O 1
ATOM 795 N N . GLU A 1 99 ? 18.843 -0.766 -15.516 1.00 98.31 99 GLU A N 1
ATOM 796 C CA . GLU A 1 99 ? 19.453 0.494 -15.943 1.00 98.31 99 GLU A CA 1
ATOM 797 C C . GLU A 1 99 ? 20.939 0.305 -16.283 1.00 98.31 99 GLU A C 1
ATOM 799 O O . GLU A 1 99 ? 21.394 0.738 -17.343 1.00 98.31 99 GLU A O 1
ATOM 804 N N . MET A 1 100 ? 21.680 -0.408 -15.430 1.00 98.12 100 MET A N 1
ATOM 805 C CA . MET A 1 100 ? 23.087 -0.724 -15.670 1.00 98.12 100 MET A CA 1
ATOM 806 C C . MET A 1 100 ? 23.268 -1.589 -16.924 1.00 98.12 100 MET A C 1
ATOM 808 O O . MET A 1 100 ? 24.106 -1.265 -17.764 1.00 98.12 100 MET A O 1
ATOM 812 N N . GLN A 1 101 ? 22.456 -2.638 -17.090 1.00 98.06 101 GLN A N 1
ATOM 813 C CA . GLN A 1 101 ? 22.482 -3.495 -18.280 1.00 98.06 101 GLN A CA 1
ATOM 814 C C . GLN A 1 101 ? 22.196 -2.704 -19.561 1.00 98.06 101 GLN A C 1
ATOM 816 O O . GLN A 1 101 ? 22.942 -2.816 -20.534 1.00 98.06 101 GLN A O 1
ATOM 821 N N . ASN A 1 102 ? 21.167 -1.855 -19.543 1.00 98.12 102 ASN A N 1
ATOM 822 C CA . ASN A 1 102 ? 20.810 -1.008 -20.676 1.00 98.12 102 ASN A CA 1
ATOM 823 C C . ASN A 1 102 ? 21.948 -0.049 -21.031 1.00 98.12 102 ASN A C 1
ATOM 825 O O . ASN A 1 102 ? 22.277 0.102 -22.206 1.00 98.12 102 ASN A O 1
ATOM 829 N N . LYS A 1 103 ? 22.591 0.565 -20.030 1.00 98.38 103 LYS A N 1
ATOM 830 C CA . LYS A 1 103 ? 23.741 1.448 -20.251 1.00 98.38 103 LYS A CA 1
ATOM 831 C C . LYS A 1 103 ? 24.898 0.703 -20.913 1.00 98.38 103 LYS A C 1
ATOM 833 O O . LYS A 1 103 ? 25.415 1.162 -21.926 1.00 98.38 103 LYS A O 1
ATOM 838 N N . THR A 1 104 ? 25.244 -0.479 -20.403 1.00 98.25 104 THR A N 1
ATOM 839 C CA . THR A 1 104 ? 26.272 -1.330 -21.017 1.00 98.25 104 THR A CA 1
ATOM 840 C C . THR A 1 104 ? 25.920 -1.691 -22.459 1.00 98.25 104 THR A C 1
ATOM 842 O O . THR A 1 104 ? 26.787 -1.668 -23.331 1.00 98.25 104 THR A O 1
ATOM 845 N N . GLN A 1 105 ? 24.654 -1.996 -22.742 1.00 98.25 105 GLN A N 1
ATOM 846 C CA . GLN A 1 105 ? 24.211 -2.320 -24.093 1.00 98.25 105 GLN A CA 1
ATOM 847 C C . GLN A 1 105 ? 24.306 -1.109 -25.038 1.00 98.25 105 GLN A C 1
ATOM 849 O O . GLN A 1 105 ? 24.755 -1.252 -26.176 1.00 98.25 105 GLN A O 1
ATOM 854 N N . ILE A 1 106 ? 23.950 0.090 -24.568 1.00 98.50 106 ILE A N 1
ATOM 855 C CA . ILE A 1 106 ? 24.121 1.338 -25.325 1.00 98.50 106 ILE A CA 1
ATOM 856 C C . ILE A 1 106 ? 25.600 1.569 -25.648 1.00 98.50 106 ILE A C 1
ATOM 858 O O . ILE A 1 106 ? 25.934 1.806 -26.808 1.00 98.50 106 ILE A O 1
ATOM 862 N N . ASP A 1 107 ? 26.494 1.424 -24.668 1.00 98.50 107 ASP A N 1
ATOM 863 C CA . ASP A 1 107 ? 27.938 1.590 -24.876 1.00 98.50 107 ASP A CA 1
ATOM 864 C C . ASP A 1 107 ? 28.475 0.610 -25.935 1.00 98.50 107 ASP A C 1
ATOM 866 O O . ASP A 1 107 ? 29.289 0.975 -26.792 1.00 98.50 107 ASP A O 1
ATOM 870 N N . GLN A 1 108 ? 27.974 -0.630 -25.938 1.00 98.25 108 GLN A N 1
ATOM 871 C CA . GLN A 1 108 ? 28.303 -1.618 -26.967 1.00 98.25 108 GLN A CA 1
ATOM 872 C C . GLN A 1 108 ? 27.826 -1.188 -28.361 1.00 98.25 108 GLN A C 1
ATOM 874 O O . GLN A 1 108 ? 28.576 -1.337 -29.331 1.00 98.25 108 GLN A O 1
ATOM 879 N N . TYR A 1 109 ? 26.606 -0.656 -28.487 1.00 98.38 109 TYR A N 1
ATOM 880 C CA . TYR A 1 109 ? 26.096 -0.158 -29.768 1.00 98.38 109 TYR A CA 1
ATOM 881 C C . TYR A 1 109 ? 26.881 1.055 -30.268 1.00 98.38 109 TYR A C 1
ATOM 883 O O . TYR A 1 109 ? 27.246 1.086 -31.442 1.00 98.38 109 TYR A O 1
ATOM 891 N N . LEU A 1 110 ? 27.220 1.999 -29.389 1.00 98.31 110 LEU A N 1
ATOM 892 C CA . LEU A 1 110 ? 28.034 3.166 -29.737 1.00 98.31 110 LEU A CA 1
ATOM 893 C C . LEU A 1 110 ? 29.427 2.763 -30.235 1.00 98.31 110 LEU A C 1
ATOM 895 O O . LEU A 1 110 ? 29.933 3.327 -31.204 1.00 98.31 110 LEU A O 1
ATOM 899 N N . ASN A 1 111 ? 30.042 1.752 -29.617 1.00 98.25 111 ASN A N 1
ATOM 900 C CA . ASN A 1 111 ? 31.329 1.225 -30.068 1.00 98.25 111 ASN A CA 1
ATOM 901 C C . ASN A 1 111 ? 31.224 0.582 -31.463 1.00 98.25 111 ASN A C 1
ATOM 903 O O . ASN A 1 111 ? 32.042 0.862 -32.339 1.00 98.25 111 ASN A O 1
ATOM 907 N N . LYS A 1 112 ? 30.188 -0.234 -31.702 1.00 98.25 112 LYS A N 1
ATOM 908 C CA . LYS A 1 112 ? 29.935 -0.822 -33.029 1.00 98.25 112 LYS A CA 1
ATOM 909 C C . LYS A 1 112 ? 29.722 0.254 -34.090 1.00 98.25 112 LYS A C 1
ATOM 911 O O . LYS A 1 112 ? 30.318 0.167 -35.158 1.00 98.25 112 LYS A O 1
ATOM 916 N N . TYR A 1 113 ? 28.922 1.270 -33.777 1.00 98.25 113 TYR A N 1
ATOM 917 C CA . TYR A 1 113 ? 28.653 2.382 -34.680 1.00 98.25 113 TYR A CA 1
ATOM 918 C C . TYR A 1 113 ? 29.944 3.114 -35.073 1.00 98.25 113 TYR A C 1
ATOM 920 O O . TYR A 1 113 ? 30.221 3.263 -36.259 1.00 98.25 113 TYR A O 1
ATOM 928 N N . ARG A 1 114 ? 30.811 3.427 -34.100 1.00 98.50 114 ARG A N 1
ATOM 929 C CA . ARG A 1 114 ? 32.126 4.040 -34.359 1.00 98.50 114 ARG A CA 1
ATOM 930 C C . ARG A 1 114 ? 32.994 3.207 -35.308 1.00 98.50 114 ARG A C 1
ATOM 932 O O . ARG A 1 114 ? 33.602 3.744 -36.228 1.00 98.50 114 ARG A O 1
ATOM 939 N N . LYS A 1 115 ? 33.039 1.884 -35.115 1.00 98.06 115 LYS A N 1
ATOM 940 C CA . LYS A 1 115 ? 33.795 0.982 -36.002 1.00 98.06 115 LYS A CA 1
ATOM 941 C C . LYS A 1 115 ? 33.254 0.991 -37.432 1.00 98.06 115 LYS A C 1
ATOM 943 O O . LYS A 1 115 ? 34.045 0.927 -38.372 1.00 98.06 115 LYS A O 1
ATOM 948 N N . PHE A 1 116 ? 31.934 1.073 -37.595 1.00 98.06 116 PHE A N 1
ATOM 949 C CA . PHE A 1 116 ? 31.317 1.194 -38.913 1.00 98.06 116 PHE A CA 1
ATOM 950 C C . PHE A 1 116 ? 31.628 2.538 -39.575 1.00 98.06 116 PHE A C 1
ATOM 952 O O . PHE A 1 116 ? 31.956 2.548 -40.757 1.00 98.06 116 PHE A O 1
ATOM 959 N N . GLU A 1 117 ? 31.611 3.649 -38.836 1.00 98.19 117 GLU A N 1
ATOM 960 C CA . GLU A 1 117 ? 32.017 4.959 -39.370 1.00 98.19 117 GLU A CA 1
ATOM 961 C C . GLU A 1 117 ? 33.469 4.950 -39.866 1.00 98.19 117 GLU A C 1
ATOM 963 O O . GLU A 1 117 ? 33.765 5.419 -40.967 1.00 98.19 117 GLU A O 1
ATOM 968 N N . GLU A 1 118 ? 34.383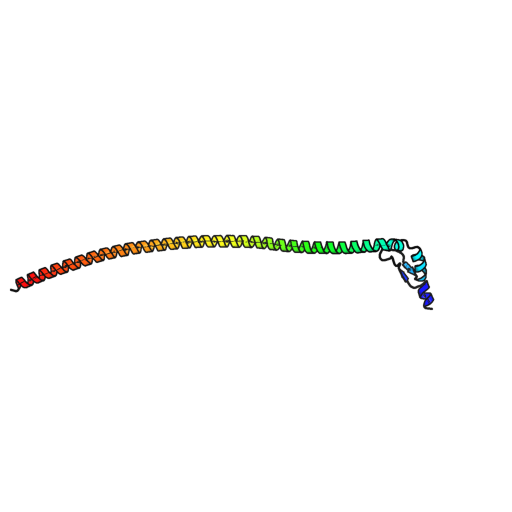 4.358 -39.095 1.00 98.00 118 GLU A N 1
ATOM 969 C CA . GLU A 1 118 ? 35.777 4.193 -39.515 1.00 98.00 118 GLU A CA 1
ATOM 970 C C . GLU A 1 118 ? 35.908 3.314 -40.764 1.00 98.00 118 GLU A C 1
ATOM 972 O O . GLU A 1 118 ? 36.740 3.591 -41.632 1.00 98.00 118 GLU A O 1
ATOM 977 N N . GLN A 1 119 ? 35.108 2.249 -40.870 1.00 98.12 119 GLN A N 1
ATOM 978 C CA . GLN A 1 119 ? 35.097 1.388 -42.049 1.00 98.12 119 GLN A CA 1
ATOM 979 C C . GLN A 1 119 ? 34.588 2.131 -43.285 1.00 98.12 119 GLN A C 1
ATOM 981 O O . GLN A 1 119 ? 35.259 2.091 -44.314 1.00 98.12 119 GLN A O 1
ATOM 986 N N . LEU A 1 120 ? 33.472 2.854 -43.171 1.00 98.12 120 LEU A N 1
ATOM 987 C CA . LEU A 1 120 ? 32.927 3.671 -44.256 1.00 98.12 120 LEU A CA 1
ATOM 988 C C . LEU A 1 120 ? 33.963 4.677 -44.761 1.00 98.12 120 LEU A C 1
ATOM 990 O O . LEU A 1 120 ? 34.165 4.801 -45.965 1.00 98.12 120 LEU A O 1
ATOM 994 N N . LYS A 1 121 ? 34.689 5.332 -43.848 1.00 98.25 121 LYS A N 1
ATOM 995 C CA . LYS A 1 121 ? 35.759 6.266 -44.215 1.00 98.25 121 LYS A CA 1
ATOM 996 C C . LYS A 1 121 ? 36.906 5.581 -44.967 1.00 98.25 121 LYS A C 1
ATOM 998 O O . LYS A 1 121 ? 37.436 6.140 -45.924 1.00 98.25 121 LYS A O 1
ATOM 1003 N N . ARG A 1 122 ? 37.301 4.369 -44.555 1.00 97.50 122 ARG A N 1
ATOM 1004 C CA . ARG A 1 122 ? 38.321 3.582 -45.273 1.00 97.50 122 ARG A CA 1
ATOM 1005 C C . ARG A 1 122 ? 37.855 3.201 -46.676 1.00 97.50 122 ARG A C 1
ATOM 1007 O O . ARG A 1 122 ? 38.629 3.343 -47.617 1.00 97.50 122 ARG A O 1
ATOM 1014 N N . GLU A 1 123 ? 36.614 2.746 -46.815 1.00 97.62 123 GLU A N 1
ATOM 1015 C CA . GLU A 1 123 ? 36.043 2.368 -48.110 1.00 97.62 123 GLU A CA 1
ATOM 1016 C C . GLU A 1 123 ? 35.901 3.572 -49.047 1.00 97.62 123 GLU A C 1
ATOM 1018 O O . GLU A 1 123 ? 36.224 3.451 -50.226 1.00 97.62 123 GLU A O 1
ATOM 1023 N N . GLN A 1 124 ? 35.504 4.740 -48.532 1.00 97.88 124 GLN A N 1
ATOM 1024 C CA . GLN A 1 124 ? 35.484 5.992 -49.297 1.00 97.88 124 GLN A CA 1
ATOM 1025 C C . GLN A 1 124 ? 36.874 6.332 -49.846 1.00 97.88 124 GLN A C 1
ATOM 1027 O O . GLN A 1 124 ? 37.026 6.464 -51.056 1.00 97.88 124 GLN A O 1
ATOM 1032 N N . ASN A 1 125 ? 37.902 6.344 -48.991 1.00 97.62 125 ASN A N 1
ATOM 1033 C CA . ASN A 1 125 ? 39.277 6.617 -49.422 1.00 97.62 125 ASN A CA 1
ATOM 1034 C C . ASN A 1 125 ? 39.773 5.615 -50.481 1.00 97.62 125 ASN A C 1
ATOM 1036 O O . ASN A 1 125 ? 40.440 5.999 -51.439 1.00 97.62 125 ASN A O 1
ATOM 1040 N N . GLN A 1 126 ? 39.462 4.325 -50.319 1.00 97.38 126 GLN A N 1
ATOM 1041 C CA . GLN A 1 126 ? 39.797 3.307 -51.321 1.00 97.38 126 GLN A CA 1
ATOM 1042 C C . GLN A 1 126 ? 39.050 3.539 -52.634 1.00 97.38 126 GLN A C 1
ATOM 1044 O O . GLN A 1 126 ? 39.596 3.312 -53.711 1.00 97.38 126 GLN A O 1
ATOM 1049 N N . ASN A 1 127 ? 37.795 3.978 -52.564 1.00 97.75 127 ASN A N 1
ATOM 1050 C CA . ASN A 1 127 ? 37.016 4.268 -53.754 1.00 97.75 127 ASN A CA 1
ATOM 1051 C C . ASN A 1 127 ? 37.596 5.454 -54.530 1.00 97.75 127 ASN A C 1
ATOM 1053 O O . ASN A 1 127 ? 37.728 5.361 -55.748 1.00 97.75 127 ASN A O 1
ATOM 1057 N N . ASP A 1 128 ? 38.020 6.501 -53.825 1.00 97.88 128 ASP A N 1
ATOM 1058 C CA . ASP A 1 128 ? 38.692 7.660 -54.416 1.00 97.88 128 ASP A CA 1
ATOM 1059 C C . ASP A 1 128 ? 40.015 7.258 -55.087 1.00 97.88 128 ASP A C 1
ATOM 1061 O O . ASP A 1 128 ? 40.294 7.664 -56.215 1.00 97.88 128 ASP A O 1
ATOM 1065 N N . GLN A 1 129 ? 40.808 6.390 -54.445 1.00 97.19 129 GLN A N 1
ATOM 1066 C CA . GLN A 1 129 ? 42.032 5.832 -55.038 1.00 97.19 129 GLN A CA 1
ATOM 1067 C C . GLN A 1 129 ? 41.742 5.075 -56.339 1.00 97.19 129 GLN A C 1
ATOM 1069 O O . GLN A 1 129 ? 42.364 5.355 -57.362 1.00 97.19 129 GLN A O 1
ATOM 1074 N N . ARG A 1 130 ? 40.750 4.174 -56.330 1.00 96.94 130 ARG A N 1
ATOM 1075 C CA . ARG A 1 130 ? 40.338 3.438 -57.537 1.00 96.94 130 ARG A CA 1
ATOM 1076 C C . ARG A 1 130 ? 39.824 4.368 -58.634 1.00 96.94 130 ARG A C 1
ATOM 1078 O O . ARG A 1 130 ? 40.050 4.095 -59.809 1.00 96.94 130 ARG A O 1
ATOM 1085 N N . HIS A 1 131 ? 39.130 5.450 -58.278 1.00 97.06 131 HIS A N 1
ATOM 1086 C CA . HIS A 1 131 ? 38.658 6.433 -59.252 1.00 97.06 131 HIS A CA 1
ATOM 1087 C C . HIS A 1 131 ? 39.835 7.107 -59.967 1.00 97.06 131 HIS A C 1
ATOM 1089 O O . HIS A 1 131 ? 39.880 7.123 -61.196 1.00 97.06 131 HIS A O 1
ATOM 1095 N N . ASN A 1 132 ? 40.833 7.548 -59.198 1.00 96.50 132 ASN A N 1
ATOM 1096 C CA . ASN A 1 132 ? 42.055 8.139 -59.739 1.00 96.50 132 ASN A CA 1
ATOM 1097 C C . ASN A 1 132 ? 42.830 7.154 -60.635 1.00 96.50 132 ASN A C 1
ATOM 1099 O O . ASN A 1 132 ? 43.315 7.538 -61.699 1.00 96.50 132 ASN A O 1
ATOM 1103 N N . GLU A 1 133 ? 42.927 5.878 -60.245 1.00 97.19 133 GLU A N 1
ATOM 1104 C CA . GLU A 1 133 ? 43.552 4.828 -61.066 1.00 97.19 133 GLU A CA 1
ATOM 1105 C C . GLU A 1 133 ? 42.811 4.611 -62.391 1.00 97.19 133 GLU A C 1
ATOM 1107 O O . GLU A 1 133 ? 43.436 4.529 -63.449 1.00 97.19 133 GLU A O 1
ATOM 1112 N N . ILE A 1 134 ? 41.476 4.551 -62.354 1.00 97.31 134 ILE A N 1
ATOM 1113 C CA . ILE A 1 134 ? 40.644 4.434 -63.556 1.00 97.31 134 ILE A CA 1
ATOM 1114 C C . ILE A 1 134 ? 40.894 5.612 -64.499 1.00 97.31 134 ILE A C 1
ATOM 1116 O O . ILE A 1 134 ? 41.014 5.407 -65.708 1.00 97.31 134 ILE A O 1
ATOM 1120 N N . ASP A 1 135 ? 40.972 6.831 -63.974 1.00 97.19 135 ASP A N 1
ATOM 1121 C CA . ASP A 1 135 ? 41.220 8.014 -64.794 1.00 97.19 135 ASP A CA 1
ATOM 1122 C C . ASP A 1 135 ? 42.624 7.999 -65.406 1.00 97.19 135 ASP A C 1
ATOM 1124 O O . ASP A 1 135 ? 42.762 8.223 -66.611 1.00 97.19 135 ASP A O 1
ATOM 1128 N N . HIS A 1 136 ? 43.643 7.592 -64.643 1.00 96.56 136 HIS A N 1
ATOM 1129 C CA . HIS A 1 136 ? 44.990 7.394 -65.176 1.00 96.56 136 HIS A CA 1
ATOM 1130 C C . HIS A 1 136 ? 45.020 6.366 -66.320 1.00 96.56 136 HIS A C 1
ATOM 1132 O O . HIS A 1 136 ? 45.595 6.622 -67.380 1.00 96.56 136 HIS A O 1
ATOM 1138 N N . LEU A 1 137 ? 44.347 5.223 -66.151 1.00 97.25 137 LEU A N 1
ATOM 1139 C CA . LEU A 1 137 ? 44.249 4.189 -67.185 1.00 97.25 137 LEU A CA 1
ATOM 1140 C C . LEU A 1 137 ? 43.489 4.676 -68.428 1.00 97.25 137 LEU A C 1
ATOM 1142 O O . LEU A 1 137 ? 43.853 4.321 -69.553 1.00 97.25 137 LEU A O 1
ATOM 1146 N N . LYS A 1 138 ? 42.443 5.499 -68.264 1.00 96.81 138 LYS A N 1
ATOM 1147 C CA . LYS A 1 138 ? 41.743 6.122 -69.401 1.00 96.81 138 LYS A CA 1
ATOM 1148 C C . LYS A 1 138 ? 42.678 7.027 -70.195 1.00 96.81 138 LYS A C 1
ATOM 1150 O O . LYS A 1 138 ? 42.617 7.005 -71.424 1.00 96.81 138 LYS A O 1
ATOM 1155 N N . ASP A 1 139 ? 43.516 7.808 -69.524 1.00 96.06 139 ASP A N 1
ATOM 1156 C CA . ASP A 1 139 ? 44.452 8.712 -70.192 1.00 96.06 139 ASP A CA 1
ATOM 1157 C C . ASP A 1 139 ? 45.572 7.949 -70.906 1.00 96.06 139 ASP A C 1
ATOM 1159 O O . ASP A 1 139 ? 45.802 8.193 -72.092 1.00 96.06 139 ASP A O 1
ATOM 1163 N N . GLN A 1 140 ? 46.158 6.931 -70.266 1.00 95.81 140 GLN A N 1
ATOM 1164 C CA . GLN A 1 140 ? 47.100 6.017 -70.926 1.00 95.81 140 GLN A CA 1
ATOM 1165 C C . GLN A 1 140 ? 46.484 5.355 -72.168 1.00 95.81 140 GLN A C 1
ATOM 1167 O O . GLN A 1 140 ? 47.115 5.273 -73.223 1.00 95.81 140 GLN A O 1
ATOM 1172 N N . LYS A 1 141 ? 45.220 4.915 -72.082 1.00 96.50 141 LYS A N 1
ATOM 1173 C CA . LYS A 1 141 ? 44.500 4.339 -73.225 1.00 96.50 141 LYS A CA 1
ATOM 1174 C C . LYS A 1 141 ? 44.359 5.339 -74.375 1.00 96.50 141 LYS A C 1
ATOM 1176 O O . LYS A 1 141 ? 44.537 4.945 -75.526 1.00 96.50 141 LYS A O 1
ATOM 1181 N N . LYS A 1 142 ? 44.026 6.607 -74.099 1.00 96.00 142 LYS A N 1
ATOM 1182 C CA . LYS A 1 142 ? 43.939 7.650 -75.141 1.00 96.00 142 LYS A CA 1
ATOM 1183 C C . LYS A 1 142 ? 45.287 7.852 -75.830 1.00 96.00 142 LYS A C 1
ATOM 1185 O O . LYS A 1 142 ? 45.325 7.957 -77.053 1.00 96.00 142 LYS A O 1
ATOM 1190 N N . GLU A 1 143 ? 46.373 7.881 -75.062 1.00 94.50 143 GLU A N 1
ATOM 1191 C CA . GLU A 1 143 ? 47.718 8.053 -75.605 1.00 94.50 143 GLU A CA 1
ATOM 1192 C C . GLU A 1 143 ? 48.124 6.876 -76.501 1.00 94.50 143 GLU A C 1
ATOM 1194 O O . GLU A 1 143 ? 48.565 7.088 -77.631 1.00 94.50 143 GLU A O 1
ATOM 1199 N N . LEU A 1 144 ? 47.887 5.640 -76.054 1.00 94.25 144 LEU A N 1
ATOM 1200 C CA . LEU A 1 144 ? 48.137 4.439 -76.853 1.00 94.25 144 LEU A CA 1
ATOM 1201 C C . LEU A 1 144 ? 47.316 4.421 -78.148 1.00 94.25 144 LEU A C 1
ATOM 1203 O O . LEU A 1 144 ? 47.860 4.118 -79.208 1.00 94.25 144 LEU A O 1
ATOM 1207 N N . LEU A 1 145 ? 46.028 4.786 -78.096 1.00 93.75 145 LEU A N 1
ATOM 1208 C CA . LEU A 1 145 ? 45.193 4.897 -79.299 1.00 93.75 145 LEU A CA 1
ATOM 1209 C C . LEU A 1 145 ? 45.771 5.921 -80.286 1.00 93.75 145 LEU A C 1
ATOM 1211 O O . LEU A 1 145 ? 45.909 5.620 -81.470 1.00 93.75 145 LEU A O 1
ATOM 1215 N N . ALA A 1 146 ? 46.194 7.088 -79.795 1.00 92.44 146 ALA A N 1
ATOM 1216 C CA . ALA A 1 146 ? 46.823 8.109 -80.628 1.00 92.44 146 ALA A CA 1
ATOM 1217 C C . ALA A 1 146 ? 48.161 7.643 -81.233 1.00 92.44 146 ALA A C 1
ATOM 1219 O O . ALA A 1 146 ? 48.479 7.997 -82.370 1.00 92.44 146 ALA A O 1
ATOM 1220 N N . GLN A 1 147 ? 48.955 6.852 -80.503 1.00 91.62 147 GLN A N 1
ATOM 1221 C CA . GLN A 1 147 ? 50.181 6.239 -81.026 1.00 91.62 147 GLN A CA 1
ATOM 1222 C C . GLN A 1 147 ? 49.869 5.199 -82.112 1.00 91.62 147 GLN A C 1
ATOM 1224 O O . GLN A 1 147 ? 50.489 5.218 -83.175 1.00 91.62 147 GLN A O 1
ATOM 1229 N N . MET A 1 148 ? 48.869 4.340 -81.896 1.00 89.00 148 MET A N 1
ATOM 1230 C CA . MET A 1 148 ? 48.437 3.348 -82.885 1.00 89.00 148 MET A CA 1
ATOM 1231 C C . MET A 1 148 ? 47.932 3.990 -84.180 1.00 89.00 148 MET A C 1
ATOM 1233 O O .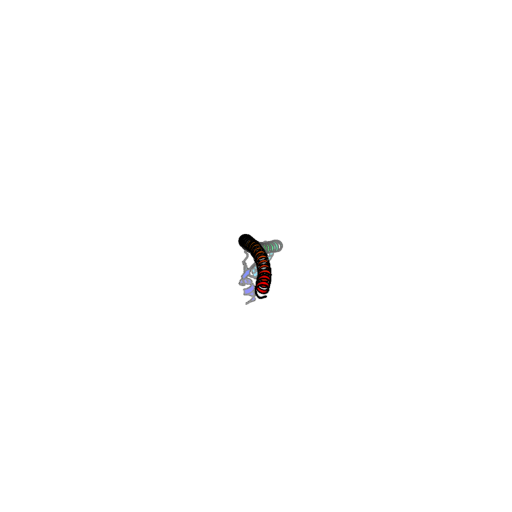 MET A 1 148 ? 48.253 3.501 -85.263 1.00 89.00 148 MET A O 1
ATOM 1237 N N . ASP A 1 149 ? 47.182 5.089 -84.090 1.00 90.00 149 ASP A N 1
ATOM 1238 C CA . ASP A 1 149 ? 46.697 5.823 -85.263 1.00 90.00 149 ASP A CA 1
ATOM 1239 C C . ASP A 1 149 ? 47.839 6.468 -86.062 1.00 90.00 149 ASP A C 1
ATOM 1241 O O . ASP A 1 149 ? 47.764 6.554 -87.289 1.00 90.00 149 ASP A O 1
ATOM 1245 N N . LYS A 1 150 ? 48.928 6.875 -85.395 1.00 83.88 150 LYS A N 1
ATOM 1246 C CA . LYS A 1 150 ? 50.145 7.362 -86.066 1.00 83.88 150 LYS A CA 1
ATOM 1247 C C . LYS A 1 150 ? 50.894 6.251 -86.804 1.00 83.88 150 LYS A C 1
ATOM 1249 O O . LYS A 1 150 ? 51.454 6.528 -87.854 1.00 83.88 150 LYS A O 1
ATOM 1254 N N . CYS A 1 151 ? 50.888 5.018 -86.296 1.00 77.06 151 CYS A N 1
ATOM 1255 C CA . CYS A 1 151 ? 51.557 3.875 -86.934 1.00 77.06 151 CYS A CA 1
ATOM 1256 C C . CYS A 1 151 ? 50.782 3.259 -88.115 1.00 77.06 151 CYS A C 1
ATOM 1258 O O . CYS A 1 151 ? 51.321 2.391 -88.796 1.00 77.06 151 CYS A O 1
ATOM 1260 N N . LYS A 1 152 ? 49.523 3.655 -88.345 1.00 72.50 152 LYS A N 1
ATOM 1261 C CA . LYS A 1 152 ? 48.673 3.158 -89.446 1.00 72.50 152 LYS A CA 1
ATOM 1262 C C . LYS A 1 152 ? 48.652 4.063 -90.690 1.00 72.50 152 LYS A C 1
ATOM 1264 O O . LYS A 1 152 ? 47.966 3.720 -91.652 1.00 72.50 152 LYS A O 1
ATOM 1269 N N . LYS A 1 153 ? 49.342 5.206 -90.661 1.00 53.50 153 LYS A N 1
ATOM 1270 C CA . LYS A 1 153 ? 49.547 6.112 -91.805 1.00 53.50 153 LYS A CA 1
ATOM 1271 C C . LYS A 1 153 ? 50.921 5.885 -92.415 1.00 53.50 153 LYS A C 1
ATOM 1273 O O . LYS A 1 153 ? 51.014 6.038 -93.649 1.00 53.50 153 LYS A O 1
#

Secondary structure (DSSP, 8-state):
-HHHHHHHT-EEE-TTGGGT---EEEHHHHHHHHHH-HHHHHHHHHHHHHHHHHHHHHHHHHHHHHHHHHHHHHHHHHHHHHHHHHHHHHHHHHHHHHHHHHHHHHHHHHHHHHHHHHHHHHHHHHHHHHHHHHHHHHHHHHHHHHHHHHHT-

Radius of gyration: 57.6 Å; chains: 1; bounding box: 114×28×150 Å